Protein AF-A0A969Q4H3-F1 (afdb_monomer_lite)

Secondary structure (DSSP, 8-state):
----------TTTTTTT--S-SSEEEEETTEEEEE--GGGHHHHHHHHTS--TTPPPEEE-GGGT-BSSHHHHHHHHHHHHHHHHHHHSTTHHHHS-TT-GGGT---HHHHHHHHH---TT---------HHHHHHHHHHHHHTTS-HHHHIIIIIHHHHHHTT-

pLDDT: mean 70.07, std 16.62, range [35.31, 91.0]

Sequence (165 aa):
MRADKRPQKNKSEQLFRQSQCDITIYADKGSLALRFPKRHNPLWEQLDGKSLNGKPKCLGIGKYGFKDDADGWKRANQIAVQIEADLDHPEWHKLFDVTLAKYGIGSAKYAKMADVLQMPGVKQPKPETTVGELWEDYLLWKETQVEPTTFHDTYQTAFTNIIKD

Radius of gyration: 26.09 Å; chains: 1; bounding box: 66×38×78 Å

Foldseek 3Di:
DDDDDDDPPCPPVVVPPPDPFQFDWDDDPFFIKTWHDLVCQVVVCVLVVHHPVSGTDMGTQRVLVLGPDPVSVVLVSVLSVLQRVLCVDPVSVVRHDQQCVVSSSGDPSSVVVVVVPPDPPPDPPDPDQDVVNVVVVVLVVVCVVDPVVVSCVPPVVPVVVVVVD

Structure (mmCIF, N/CA/C/O backbone):
data_AF-A0A969Q4H3-F1
#
_entry.id   AF-A0A969Q4H3-F1
#
loop_
_atom_site.group_PDB
_atom_site.id
_atom_site.type_symbol
_atom_site.label_atom_id
_atom_site.label_alt_id
_atom_site.label_comp_id
_atom_site.label_asym_id
_atom_site.label_entity_id
_atom_site.label_seq_id
_atom_site.pdbx_PDB_ins_code
_atom_site.Cartn_x
_atom_site.Cartn_y
_atom_site.Cartn_z
_atom_site.occupancy
_atom_site.B_iso_or_equiv
_atom_site.auth_seq_id
_atom_site.auth_comp_id
_atom_site.auth_asym_id
_atom_site.auth_atom_id
_atom_site.pdbx_PDB_model_num
ATOM 1 N N . MET A 1 1 ? -13.491 -8.275 48.308 1.00 43.59 1 MET A N 1
ATOM 2 C CA . MET A 1 1 ? -13.181 -8.536 46.885 1.00 43.59 1 MET A CA 1
ATOM 3 C C . MET A 1 1 ? -13.031 -7.192 46.181 1.00 43.59 1 MET A C 1
ATOM 5 O O . MET A 1 1 ? -14.018 -6.483 46.042 1.00 43.59 1 MET A O 1
ATOM 9 N N . ARG A 1 2 ? -11.796 -6.768 45.876 1.00 37.75 2 ARG A N 1
ATOM 10 C CA . ARG A 1 2 ? -11.504 -5.484 45.213 1.00 37.75 2 ARG A CA 1
ATOM 11 C C . ARG A 1 2 ? -11.558 -5.695 43.700 1.00 37.75 2 ARG A C 1
ATOM 13 O O . ARG A 1 2 ? -10.816 -6.518 43.180 1.00 37.75 2 ARG A O 1
ATOM 20 N N . ALA A 1 3 ? -12.456 -4.986 43.024 1.00 41.84 3 ALA A N 1
ATOM 21 C CA . ALA A 1 3 ? -12.515 -4.953 41.571 1.00 41.84 3 ALA A CA 1
ATOM 22 C C . ALA A 1 3 ? -11.470 -3.955 41.053 1.00 41.84 3 ALA A C 1
ATOM 24 O O . ALA A 1 3 ? -11.623 -2.745 41.231 1.00 41.84 3 ALA A O 1
ATOM 25 N N . ASP A 1 4 ? -10.412 -4.472 40.430 1.00 41.69 4 ASP A N 1
ATOM 26 C CA . ASP A 1 4 ? -9.424 -3.692 39.687 1.00 41.69 4 ASP A CA 1
ATOM 27 C C . ASP A 1 4 ? -10.090 -3.024 38.478 1.00 41.69 4 ASP A C 1
ATOM 29 O O . ASP A 1 4 ? -10.301 -3.626 37.420 1.00 41.69 4 ASP A O 1
ATOM 33 N N . LYS A 1 5 ? -10.438 -1.745 38.633 1.00 47.38 5 LYS A N 1
ATOM 34 C CA . LYS A 1 5 ? -10.783 -0.870 37.514 1.00 47.38 5 LYS A CA 1
ATOM 35 C C . LYS A 1 5 ? -9.493 -0.525 36.772 1.00 47.38 5 LYS A C 1
ATOM 37 O O . LYS A 1 5 ? -8.771 0.389 37.160 1.00 47.38 5 LYS A O 1
ATOM 42 N N . ARG A 1 6 ? -9.210 -1.252 35.685 1.00 40.78 6 ARG A N 1
ATOM 43 C CA . ARG A 1 6 ? -8.198 -0.837 34.701 1.00 40.78 6 ARG A CA 1
ATOM 44 C C . ARG A 1 6 ? -8.559 0.557 34.168 1.00 40.78 6 ARG A C 1
ATOM 46 O O . ARG A 1 6 ? -9.726 0.776 33.833 1.00 40.78 6 ARG A O 1
ATOM 53 N N . PRO A 1 7 ? -7.598 1.483 34.043 1.00 39.75 7 PRO A N 1
ATOM 54 C CA . PRO A 1 7 ? -7.875 2.802 33.503 1.00 39.75 7 PRO A CA 1
ATOM 55 C C . PRO A 1 7 ? -8.194 2.680 32.010 1.00 39.75 7 PRO A C 1
ATOM 57 O O . PRO A 1 7 ? -7.350 2.281 31.205 1.00 39.75 7 PRO A O 1
ATOM 60 N N . GLN A 1 8 ? -9.428 3.027 31.642 1.00 42.12 8 GLN A N 1
ATOM 61 C CA . GLN A 1 8 ? -9.785 3.352 30.267 1.00 42.12 8 GLN A CA 1
ATOM 62 C C . GLN A 1 8 ? -9.019 4.620 29.879 1.00 42.12 8 GLN A C 1
ATOM 64 O O . GLN A 1 8 ? -9.470 5.730 30.141 1.00 42.12 8 GLN A O 1
ATOM 69 N N . LYS A 1 9 ? -7.835 4.464 29.281 1.00 41.19 9 LYS A N 1
ATOM 70 C CA . LYS A 1 9 ? -7.173 5.564 28.577 1.00 41.19 9 LYS A CA 1
ATOM 71 C C . LYS A 1 9 ? -8.044 5.952 27.379 1.00 41.19 9 LYS A C 1
ATOM 73 O O . LYS A 1 9 ? -8.134 5.209 26.407 1.00 41.19 9 LYS A O 1
ATOM 78 N N . ASN A 1 10 ? -8.739 7.075 27.535 1.00 46.12 10 ASN A N 1
ATOM 79 C CA . ASN A 1 10 ? -9.211 8.035 26.537 1.00 46.12 10 ASN A CA 1
ATOM 80 C C . ASN A 1 10 ? -9.215 7.547 25.078 1.00 46.12 10 ASN A C 1
ATOM 82 O O . ASN A 1 10 ? -8.394 7.949 24.259 1.00 46.12 10 ASN A O 1
ATOM 86 N N . LYS A 1 11 ? -10.221 6.738 24.730 1.00 47.47 11 LYS A N 1
ATOM 87 C CA . LYS A 1 11 ? -10.573 6.423 23.333 1.00 47.47 11 LYS A CA 1
ATOM 88 C C . LYS A 1 11 ? -11.066 7.653 22.554 1.00 47.47 11 LYS A C 1
ATOM 90 O O . LYS A 1 11 ? -11.112 7.620 21.332 1.00 47.47 11 LYS A O 1
ATOM 95 N N . SER A 1 12 ? -11.460 8.714 23.257 1.00 42.03 12 SER A N 1
ATOM 96 C CA . SER A 1 12 ? -12.072 9.925 22.703 1.00 42.03 12 SER A CA 1
ATOM 97 C C . SER A 1 12 ? -11.067 10.965 22.198 1.00 42.03 12 SER A C 1
ATOM 99 O O . SER A 1 12 ? -11.416 11.738 21.315 1.00 42.03 12 SER A O 1
ATOM 101 N N . GLU A 1 13 ? -9.820 10.971 22.682 1.00 40.44 13 GLU A N 1
ATOM 102 C CA . GLU A 1 13 ? -8.793 11.921 22.209 1.00 40.44 13 GLU A CA 1
ATOM 103 C C . GLU A 1 13 ? -8.074 11.441 20.936 1.00 40.44 13 GLU A C 1
ATOM 105 O O . GLU A 1 13 ? -7.561 12.253 20.170 1.00 40.44 13 GLU A O 1
ATOM 110 N N . GLN A 1 14 ? -8.098 10.135 20.644 1.00 47.12 14 GLN A N 1
ATOM 111 C CA . GLN A 1 14 ? -7.531 9.578 19.406 1.00 47.12 14 GLN A CA 1
ATOM 112 C C . GLN A 1 14 ? -8.409 9.796 18.160 1.00 47.12 14 GLN A C 1
ATOM 114 O O . GLN A 1 14 ? -7.948 9.559 17.047 1.00 47.12 14 GLN A O 1
ATOM 119 N N . LEU A 1 15 ? -9.648 10.276 18.317 1.00 43.91 15 LEU A N 1
ATOM 120 C CA . LEU A 1 15 ? -10.560 10.551 17.199 1.00 43.91 15 LEU A CA 1
ATOM 121 C C . LEU A 1 15 ? -10.334 11.916 16.523 1.00 43.91 15 LEU A C 1
ATOM 123 O O . LEU A 1 15 ? -10.954 12.194 15.501 1.00 43.91 15 LEU A O 1
ATOM 127 N N . PHE A 1 16 ? -9.457 12.779 17.047 1.00 38.00 16 PHE A N 1
ATOM 128 C CA . PHE A 1 16 ? -9.475 14.204 16.691 1.00 38.00 16 PHE A CA 1
ATOM 129 C C . PHE A 1 16 ? -8.548 14.648 15.541 1.00 38.00 16 PHE A C 1
ATOM 131 O O . PHE A 1 16 ? -8.247 15.834 15.427 1.00 38.00 16 PHE A O 1
ATOM 138 N N . ARG A 1 17 ? -8.084 13.740 14.667 1.00 40.97 17 ARG A N 1
ATOM 139 C CA . ARG A 1 17 ? -7.292 14.107 13.466 1.00 40.97 17 ARG A CA 1
ATOM 140 C C . ARG A 1 17 ? -7.537 13.226 12.230 1.00 40.97 17 ARG A C 1
ATOM 142 O O . ARG A 1 17 ? -6.628 13.043 11.429 1.00 40.97 17 ARG A O 1
ATOM 149 N N . GLN A 1 18 ? -8.739 12.681 12.038 1.00 51.69 18 GLN A N 1
ATOM 150 C CA . GLN A 1 18 ? -9.122 12.118 10.732 1.00 51.69 18 GLN A CA 1
ATOM 151 C C . GLN A 1 18 ? -9.635 13.243 9.828 1.00 51.69 18 GLN A C 1
ATOM 153 O O . GLN A 1 18 ? -10.831 13.397 9.601 1.00 51.69 18 GLN A O 1
ATOM 158 N N . SER A 1 19 ? -8.719 14.089 9.365 1.00 51.47 19 SER A N 1
ATOM 159 C CA . SER A 1 19 ? -9.029 15.079 8.337 1.00 51.47 19 SER A CA 1
ATOM 160 C C . SER A 1 19 ? -9.060 14.375 6.978 1.00 51.47 19 SER A C 1
ATOM 162 O O . SER A 1 19 ? -8.011 13.981 6.483 1.00 51.47 19 SER A O 1
ATOM 164 N N . GLN A 1 20 ? -10.260 14.211 6.407 1.00 60.09 20 GLN A N 1
ATOM 165 C CA . GLN A 1 20 ? -10.512 13.893 4.987 1.00 60.09 20 GLN A CA 1
ATOM 166 C C . GLN A 1 20 ? -9.756 12.681 4.410 1.00 60.09 20 GLN A C 1
ATOM 168 O O . GLN A 1 20 ? -9.241 12.746 3.299 1.00 60.09 20 GLN A O 1
ATOM 173 N N . CYS A 1 21 ? -9.678 11.583 5.157 1.00 68.44 21 CYS A N 1
ATOM 174 C CA . CYS A 1 21 ? -9.108 10.334 4.665 1.00 68.44 21 CYS A CA 1
ATOM 175 C C . CYS A 1 21 ? -10.097 9.200 4.974 1.00 68.44 21 CYS A C 1
ATOM 177 O O . CYS A 1 21 ? -10.351 8.912 6.147 1.00 68.44 21 CYS A O 1
ATOM 179 N N . ASP A 1 22 ? -10.708 8.600 3.950 1.00 83.00 22 ASP A N 1
ATOM 180 C CA . ASP A 1 22 ? -11.627 7.468 4.088 1.00 83.00 22 ASP A CA 1
ATOM 181 C C . ASP A 1 22 ? -10.889 6.167 4.437 1.00 83.00 22 ASP A C 1
ATOM 183 O O . ASP A 1 22 ? -11.500 5.205 4.924 1.00 83.00 22 ASP A O 1
ATOM 187 N N . ILE A 1 23 ? -9.569 6.115 4.223 1.00 87.19 23 ILE A N 1
ATOM 188 C CA . ILE A 1 23 ? -8.732 5.029 4.735 1.00 87.19 23 ILE A CA 1
ATOM 189 C C . ILE A 1 23 ? -8.563 5.205 6.248 1.00 87.19 23 ILE A C 1
ATOM 191 O O . ILE A 1 23 ? -7.848 6.073 6.743 1.00 87.19 23 ILE A O 1
ATOM 195 N N . THR A 1 24 ? -9.197 4.319 7.014 1.00 88.62 24 THR A N 1
ATOM 196 C CA . THR A 1 24 ? -9.177 4.387 8.482 1.00 88.62 24 THR A CA 1
ATOM 197 C C . THR A 1 24 ? -8.028 3.567 9.063 1.00 88.62 24 THR A C 1
ATOM 199 O O . THR A 1 24 ? -7.738 2.461 8.606 1.00 88.62 24 THR A O 1
ATOM 202 N N . ILE A 1 25 ? -7.384 4.084 10.110 1.00 89.12 25 ILE A N 1
ATOM 203 C CA . ILE A 1 25 ? -6.318 3.386 10.843 1.00 89.12 25 ILE A CA 1
ATOM 204 C C . ILE A 1 25 ? -6.882 2.869 12.154 1.00 89.12 25 ILE A C 1
ATOM 206 O O . ILE A 1 25 ? -7.619 3.571 12.848 1.00 89.12 25 ILE A O 1
ATOM 210 N N . TYR A 1 26 ? -6.537 1.636 12.502 1.00 88.81 26 TYR A N 1
ATOM 211 C CA . TYR A 1 26 ? -6.927 1.042 13.769 1.00 88.81 26 TYR A CA 1
ATOM 212 C C . TYR A 1 26 ? -5.800 0.185 14.341 1.00 88.81 26 TYR A C 1
ATOM 214 O O . TYR A 1 26 ? -4.993 -0.384 13.605 1.00 88.81 26 TYR A O 1
ATOM 222 N N . ALA A 1 27 ? -5.762 0.084 15.667 1.00 87.62 27 ALA A N 1
ATOM 223 C CA . ALA A 1 27 ? -4.872 -0.830 16.362 1.00 87.62 27 ALA A CA 1
ATOM 224 C C . ALA A 1 27 ? -5.507 -2.228 16.443 1.00 87.62 27 ALA A C 1
ATOM 226 O O . ALA A 1 27 ? -6.662 -2.382 16.847 1.00 87.62 27 ALA A O 1
ATOM 227 N N . ASP A 1 28 ? -4.736 -3.248 16.081 1.00 81.88 28 ASP A N 1
ATOM 228 C CA . ASP A 1 28 ? -5.052 -4.664 16.224 1.00 81.88 28 ASP A CA 1
ATOM 229 C C . ASP A 1 28 ? -3.905 -5.365 16.962 1.00 81.88 28 ASP A C 1
ATOM 231 O O . ASP A 1 28 ? -2.772 -5.405 16.486 1.00 81.88 28 ASP A O 1
ATOM 235 N N . LYS A 1 29 ? -4.185 -5.892 18.162 1.00 78.88 29 LYS A N 1
ATOM 236 C CA . LYS A 1 29 ? -3.235 -6.670 18.987 1.00 78.88 29 LYS A CA 1
ATOM 237 C C . LYS A 1 29 ? -1.839 -6.025 19.143 1.00 78.88 29 LYS A C 1
ATOM 239 O O . LYS A 1 29 ? -0.824 -6.713 19.081 1.00 78.88 29 LYS A O 1
ATOM 244 N N . GLY A 1 30 ? -1.784 -4.706 19.357 1.00 77.50 30 GLY A N 1
ATOM 245 C CA . GLY A 1 30 ? -0.532 -3.952 19.555 1.00 77.50 30 GLY A CA 1
ATOM 246 C C . GLY A 1 30 ? 0.201 -3.560 18.266 1.00 77.50 30 GLY A C 1
ATOM 247 O O . GLY A 1 30 ? 1.321 -3.057 18.319 1.00 77.50 30 GLY A O 1
ATOM 248 N N . SER A 1 31 ? -0.421 -3.787 17.110 1.00 83.44 31 SER A N 1
ATOM 249 C CA . SER A 1 31 ? 0.060 -3.398 15.785 1.00 83.44 31 SER A CA 1
ATOM 250 C C . SER A 1 31 ? -0.960 -2.510 15.087 1.00 83.44 31 SER A C 1
ATOM 252 O O . SER A 1 31 ? -2.158 -2.671 15.295 1.00 83.44 31 SER A O 1
ATOM 254 N N . LEU A 1 32 ? -0.516 -1.599 14.223 1.00 87.31 32 LEU A N 1
ATOM 255 C CA . LEU A 1 32 ? -1.446 -0.805 13.418 1.00 87.31 32 LEU A CA 1
ATOM 256 C C . LEU A 1 32 ? -1.871 -1.546 12.146 1.00 87.31 32 LEU A C 1
ATOM 258 O O . LEU A 1 32 ? -1.135 -2.373 11.592 1.00 87.31 32 LEU A O 1
ATOM 262 N N . ALA A 1 33 ? -3.072 -1.228 11.676 1.00 89.25 33 ALA A N 1
ATOM 263 C CA . ALA A 1 33 ? -3.650 -1.729 10.441 1.00 89.25 33 ALA A CA 1
ATOM 264 C C . ALA A 1 33 ? -4.438 -0.629 9.718 1.00 89.25 33 ALA A C 1
ATOM 266 O O . ALA A 1 33 ? -5.054 0.233 10.346 1.00 89.25 33 ALA A O 1
ATOM 267 N N . LEU A 1 34 ? -4.426 -0.693 8.387 1.00 90.25 34 LEU A N 1
ATOM 268 C CA . LEU A 1 34 ? -5.214 0.156 7.499 1.00 90.25 34 LEU A CA 1
ATOM 269 C C . LEU A 1 34 ? -6.497 -0.573 7.110 1.00 90.25 34 LEU A C 1
ATOM 271 O O . LEU A 1 34 ? -6.463 -1.760 6.779 1.00 90.25 34 LEU A O 1
ATOM 275 N N . ARG A 1 35 ? -7.624 0.129 7.118 1.00 91.00 35 ARG A N 1
ATOM 276 C CA . ARG A 1 35 ? -8.908 -0.349 6.612 1.00 91.00 35 ARG A CA 1
ATOM 277 C C . ARG A 1 35 ? -9.335 0.537 5.456 1.00 91.00 35 ARG A C 1
ATOM 279 O O . ARG A 1 35 ? -9.602 1.722 5.637 1.00 91.00 35 ARG A O 1
ATOM 286 N N . PHE A 1 36 ? -9.434 -0.077 4.288 1.00 90.38 36 PHE A N 1
ATOM 287 C CA . PHE A 1 36 ? -9.806 0.595 3.056 1.00 90.38 36 PHE A CA 1
ATOM 288 C C . PHE A 1 36 ? -11.330 0.693 2.918 1.00 90.38 36 PHE A C 1
ATOM 290 O O . PHE A 1 36 ? -12.053 -0.214 3.354 1.00 90.38 36 PHE A O 1
ATOM 297 N N . PRO A 1 37 ? -11.834 1.760 2.284 1.00 88.19 37 PRO A N 1
ATOM 298 C CA . PRO A 1 37 ? -13.246 1.892 1.973 1.00 88.19 37 PRO A CA 1
ATOM 299 C C . PRO A 1 37 ? -13.671 0.855 0.929 1.00 88.19 37 PRO A C 1
ATOM 301 O O . PRO A 1 37 ? -12.899 0.445 0.059 1.00 88.19 37 PRO A O 1
ATOM 304 N N . LYS A 1 38 ? -14.946 0.451 0.985 1.00 87.06 38 LYS A N 1
ATOM 305 C CA . LYS A 1 38 ? -15.496 -0.605 0.115 1.00 87.06 38 LYS A CA 1
ATOM 306 C C . LYS A 1 38 ? -15.415 -0.271 -1.378 1.00 87.06 38 LYS A C 1
ATOM 308 O O . LYS A 1 38 ? -15.443 -1.190 -2.189 1.00 87.06 38 LYS A O 1
ATOM 313 N N . ARG A 1 39 ? -15.282 1.013 -1.741 1.00 85.50 39 ARG A N 1
ATOM 314 C CA . ARG A 1 39 ? -15.114 1.467 -3.132 1.00 85.50 39 ARG A CA 1
ATOM 315 C C . ARG A 1 39 ? -13.887 0.853 -3.814 1.00 85.50 39 ARG A C 1
ATOM 317 O O . ARG A 1 39 ? -13.941 0.563 -5.000 1.00 85.50 39 ARG A O 1
ATOM 324 N N . HIS A 1 40 ? -12.824 0.578 -3.055 1.00 84.56 40 HIS A N 1
ATOM 325 C CA . HIS A 1 40 ? -11.600 -0.031 -3.583 1.00 84.56 40 HIS A CA 1
ATOM 326 C C . HIS A 1 40 ? -11.579 -1.559 -3.446 1.00 84.56 40 HIS A C 1
ATOM 328 O O . HIS A 1 40 ? -10.578 -2.184 -3.785 1.00 84.56 40 HIS A O 1
ATOM 334 N N . ASN A 1 41 ? -12.655 -2.192 -2.962 1.00 85.75 41 ASN A N 1
ATOM 335 C CA . ASN A 1 41 ? -12.704 -3.651 -2.848 1.00 85.75 41 ASN A CA 1
ATOM 336 C C . ASN A 1 41 ? -12.423 -4.375 -4.175 1.00 85.75 41 ASN A C 1
ATOM 338 O O . ASN A 1 41 ? -11.632 -5.309 -4.123 1.00 85.75 41 ASN A O 1
ATOM 342 N N . PRO A 1 42 ? -12.963 -3.960 -5.341 1.00 84.06 42 PRO A N 1
ATOM 343 C CA . PRO A 1 42 ? -12.688 -4.649 -6.605 1.00 84.06 42 PRO A CA 1
ATOM 344 C C . PRO A 1 42 ? -11.191 -4.724 -6.936 1.00 84.06 42 PRO A C 1
ATOM 346 O O . PRO A 1 42 ? -10.703 -5.779 -7.334 1.00 84.06 42 PRO A O 1
ATOM 349 N N . LEU A 1 43 ? -10.447 -3.640 -6.68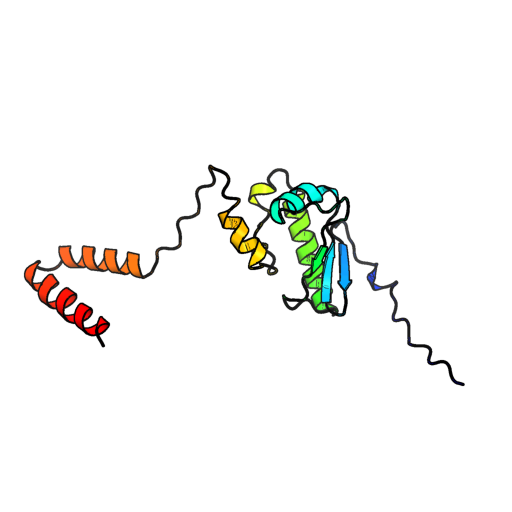5 1.00 84.88 43 LEU A N 1
ATOM 350 C CA . LEU A 1 43 ? -8.991 -3.607 -6.842 1.00 84.88 43 LEU A CA 1
ATOM 351 C C . LEU A 1 43 ? -8.322 -4.633 -5.919 1.00 84.88 43 LEU A C 1
ATOM 353 O O . LEU A 1 43 ? -7.506 -5.441 -6.352 1.00 84.88 43 LEU A O 1
ATOM 357 N N . TRP A 1 44 ? -8.687 -4.637 -4.638 1.00 86.06 44 TRP A N 1
ATOM 358 C CA . TRP A 1 44 ? -8.098 -5.560 -3.670 1.00 86.06 44 TRP A CA 1
ATOM 359 C C . TRP A 1 44 ? -8.480 -7.022 -3.908 1.00 86.06 44 TRP A C 1
ATOM 361 O O . TRP A 1 44 ? -7.669 -7.900 -3.633 1.00 86.06 44 TRP A O 1
ATOM 371 N N . GLU A 1 45 ? -9.675 -7.297 -4.428 1.00 86.94 45 GLU A N 1
ATOM 372 C CA . GLU A 1 45 ? -10.111 -8.643 -4.810 1.00 86.94 45 GLU A CA 1
ATOM 373 C C . GLU A 1 45 ? -9.309 -9.173 -6.004 1.00 86.94 45 GLU A C 1
ATOM 375 O O . GLU A 1 45 ? -8.893 -10.334 -5.981 1.00 86.94 45 GLU A O 1
ATOM 380 N N . GLN A 1 46 ? -9.019 -8.317 -6.994 1.00 83.12 46 GLN A N 1
ATOM 381 C CA . GLN A 1 46 ? -8.113 -8.636 -8.103 1.00 83.12 46 GLN A CA 1
ATOM 382 C C . GLN A 1 46 ? -6.692 -8.918 -7.599 1.00 83.12 46 GLN A C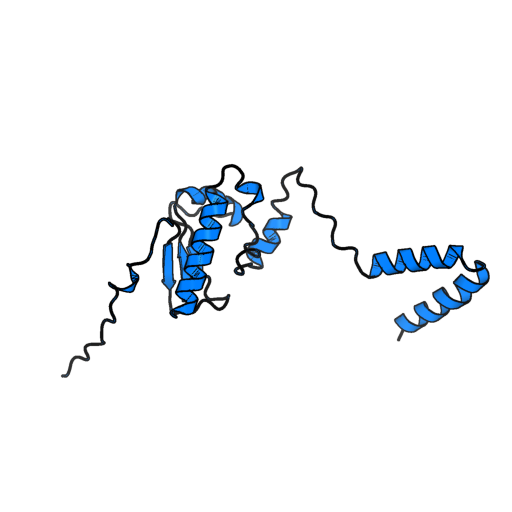 1
ATOM 384 O O . GLN A 1 46 ? -6.095 -9.923 -7.978 1.00 83.12 46 GLN A O 1
ATOM 389 N N . LEU A 1 47 ? -6.176 -8.082 -6.691 1.00 80.19 47 LEU A N 1
ATOM 390 C CA . LEU A 1 47 ? -4.832 -8.234 -6.121 1.00 80.19 47 LEU A CA 1
ATOM 391 C C . LEU A 1 47 ? -4.678 -9.448 -5.208 1.00 80.19 47 LEU A C 1
ATOM 393 O O . LEU A 1 47 ? -3.626 -10.080 -5.173 1.00 80.19 47 LEU A O 1
ATOM 397 N N . ASP A 1 48 ? -5.696 -9.763 -4.413 1.00 80.75 48 ASP A N 1
ATOM 398 C CA . ASP A 1 48 ? -5.646 -10.892 -3.490 1.00 80.75 48 ASP A CA 1
ATOM 399 C C . ASP A 1 48 ? -6.056 -12.216 -4.143 1.00 80.75 48 ASP A C 1
ATOM 401 O O . ASP A 1 48 ? -5.825 -13.269 -3.536 1.00 80.75 48 ASP A O 1
ATOM 405 N N . GLY A 1 49 ? -6.689 -12.170 -5.322 1.00 80.94 49 GLY A N 1
ATOM 406 C CA . GLY A 1 49 ? -7.299 -13.321 -5.990 1.00 80.94 49 GLY A CA 1
ATOM 407 C C . GLY A 1 49 ? -8.438 -13.954 -5.182 1.00 80.94 49 GLY A C 1
ATOM 408 O O . GLY A 1 49 ? -8.722 -15.141 -5.332 1.00 80.94 49 GLY A O 1
ATOM 409 N N . LYS A 1 50 ? -9.044 -13.204 -4.252 1.00 82.94 50 LYS A N 1
ATOM 410 C CA . LYS A 1 50 ? -10.077 -13.686 -3.323 1.00 82.94 50 LYS A CA 1
ATOM 411 C C . LYS A 1 50 ? -11.139 -12.619 -3.136 1.00 82.94 50 LYS A C 1
ATOM 413 O O . LYS A 1 50 ? -10.800 -11.466 -2.884 1.00 82.94 50 LYS A O 1
ATOM 418 N N . SER A 1 51 ? -12.410 -13.020 -3.165 1.00 84.56 51 SER A N 1
ATOM 419 C CA . SER A 1 51 ? -13.487 -12.098 -2.809 1.00 84.56 51 SER A CA 1
ATOM 420 C C . SER A 1 51 ? -13.421 -11.735 -1.326 1.00 84.56 51 SER A C 1
ATOM 422 O O . SER A 1 51 ? -13.210 -12.583 -0.454 1.00 84.56 51 SER A O 1
ATOM 424 N N . LEU A 1 52 ? -13.637 -10.455 -1.044 1.00 85.06 52 LEU A N 1
ATOM 425 C CA . LEU A 1 52 ? -13.745 -9.909 0.300 1.00 85.06 52 LEU A CA 1
ATOM 426 C C . LEU A 1 52 ? -15.164 -10.085 0.873 1.00 85.06 52 LEU A C 1
ATOM 428 O O . LEU A 1 52 ? -15.397 -9.727 2.029 1.00 85.06 52 LEU A O 1
ATOM 432 N N . ASN A 1 53 ? -16.115 -10.647 0.109 1.00 84.56 53 ASN A N 1
ATOM 433 C CA . ASN A 1 53 ? -17.504 -10.895 0.522 1.00 84.56 53 ASN A CA 1
ATOM 434 C C . ASN A 1 53 ? -18.173 -9.646 1.131 1.00 84.56 53 ASN A C 1
ATOM 436 O O . ASN A 1 53 ? -18.806 -9.704 2.187 1.00 84.56 53 ASN A O 1
ATOM 440 N N . GLY A 1 54 ? -17.955 -8.480 0.515 1.00 80.31 54 GLY A N 1
ATOM 441 C CA . GLY A 1 54 ? -18.506 -7.197 0.970 1.00 80.31 54 GLY A CA 1
ATOM 442 C C . GLY A 1 54 ? -17.876 -6.621 2.249 1.00 80.31 54 GLY A C 1
ATOM 443 O O . GLY A 1 54 ? -18.312 -5.564 2.727 1.00 80.31 54 GLY A O 1
ATOM 444 N N . LYS A 1 55 ? -16.848 -7.275 2.808 1.00 86.38 55 LYS A N 1
ATOM 445 C CA . LYS A 1 55 ? -16.044 -6.743 3.917 1.00 86.38 55 LYS A CA 1
ATOM 446 C C . LYS A 1 55 ? -15.005 -5.754 3.376 1.00 86.38 55 LYS A C 1
ATOM 448 O O . LYS A 1 55 ? -14.510 -5.947 2.268 1.00 86.38 55 LYS A O 1
ATOM 453 N N . PRO A 1 56 ? -14.680 -4.680 4.113 1.00 86.94 56 PRO A N 1
ATOM 454 C CA . PRO A 1 56 ? -13.597 -3.789 3.716 1.00 86.94 56 PRO A CA 1
ATOM 455 C C . PRO A 1 56 ? -12.261 -4.535 3.759 1.00 86.94 56 PRO A C 1
ATOM 457 O O . PRO A 1 56 ? -12.033 -5.366 4.646 1.00 86.94 56 PRO A O 1
ATOM 460 N N . LYS A 1 57 ? -11.363 -4.218 2.825 1.00 89.62 57 LYS A N 1
ATOM 461 C CA . LYS A 1 57 ? -9.989 -4.711 2.887 1.00 89.62 57 LYS A CA 1
ATOM 462 C C . LYS A 1 57 ? -9.302 -4.152 4.132 1.00 89.62 57 LYS A C 1
ATOM 464 O O . LYS A 1 57 ? -9.286 -2.943 4.352 1.00 89.62 57 LYS A O 1
ATOM 469 N N . CYS A 1 58 ? -8.673 -5.035 4.902 1.00 88.56 58 CYS A N 1
ATOM 470 C CA . CYS A 1 58 ? -7.771 -4.657 5.982 1.00 88.56 58 CYS A CA 1
ATOM 471 C C . CYS A 1 58 ? -6.337 -5.076 5.644 1.00 88.56 58 CYS A C 1
ATOM 473 O O . CYS A 1 58 ? -6.099 -6.194 5.176 1.00 88.56 58 CYS A O 1
ATOM 475 N N . LEU A 1 59 ? -5.381 -4.191 5.907 1.00 87.75 59 LEU A N 1
ATOM 476 C CA . LEU A 1 59 ? -3.957 -4.429 5.724 1.00 87.75 59 LEU A CA 1
ATOM 477 C C . LEU A 1 59 ? -3.222 -4.167 7.038 1.00 87.75 59 LEU A C 1
ATOM 479 O O . LEU A 1 59 ? -3.106 -3.027 7.479 1.00 87.75 59 LEU A O 1
ATOM 483 N N . GLY A 1 60 ? -2.711 -5.228 7.661 1.00 86.25 60 GLY A N 1
ATOM 484 C CA . GLY A 1 60 ? -1.855 -5.101 8.839 1.00 86.25 60 GLY A CA 1
ATOM 485 C C . GLY A 1 60 ? -0.495 -4.517 8.463 1.00 86.25 60 GLY A C 1
ATOM 486 O O . GLY A 1 60 ? 0.228 -5.117 7.663 1.00 86.25 60 GLY A O 1
ATOM 487 N N . ILE A 1 61 ? -0.142 -3.378 9.060 1.00 85.62 61 ILE A N 1
ATOM 488 C CA . ILE A 1 61 ? 1.130 -2.680 8.825 1.00 85.62 61 ILE A CA 1
ATOM 489 C C . ILE A 1 61 ? 2.133 -2.864 9.973 1.00 85.62 61 ILE A C 1
ATOM 491 O O . ILE A 1 61 ? 3.290 -2.478 9.845 1.00 85.62 61 ILE A O 1
ATOM 495 N N . GLY A 1 62 ? 1.749 -3.534 11.065 1.00 79.19 62 GLY A N 1
ATOM 496 C CA . GLY A 1 62 ? 2.627 -3.770 12.221 1.00 79.19 62 GLY A CA 1
ATOM 497 C C . GLY A 1 62 ? 3.974 -4.423 11.901 1.00 79.19 62 GLY A C 1
ATOM 498 O O . GLY A 1 62 ? 4.990 -4.061 12.490 1.00 79.19 62 GLY A O 1
ATOM 499 N N . LYS A 1 63 ? 4.020 -5.314 10.902 1.00 78.88 63 LYS A N 1
ATOM 500 C CA . LYS A 1 63 ? 5.264 -5.968 10.453 1.00 78.88 63 LYS A CA 1
ATOM 501 C C . LYS A 1 63 ? 6.297 -5.007 9.843 1.00 78.88 63 LYS A C 1
ATOM 503 O O . LYS A 1 63 ? 7.447 -5.392 9.683 1.00 78.88 63 LYS A O 1
ATOM 508 N N . TYR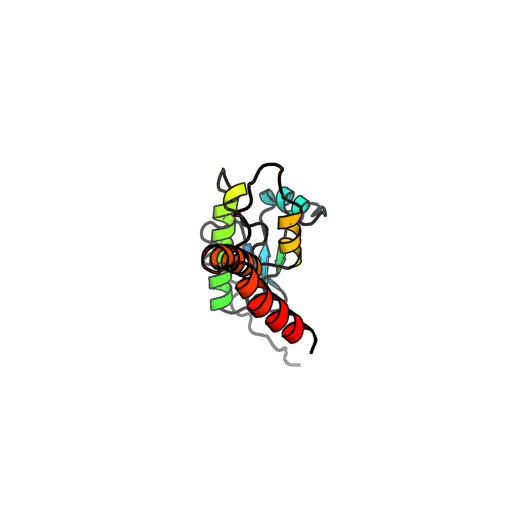 A 1 64 ? 5.898 -3.772 9.540 1.00 76.75 64 TYR A N 1
ATOM 509 C CA . TYR A 1 64 ? 6.755 -2.712 9.001 1.00 76.75 64 TYR A CA 1
ATOM 510 C C . TYR A 1 64 ? 7.207 -1.709 10.071 1.00 76.75 64 TYR A C 1
ATOM 512 O O . TYR A 1 64 ? 7.619 -0.597 9.760 1.00 76.75 64 TYR A O 1
ATOM 520 N N . GLY A 1 65 ? 7.100 -2.071 11.353 1.00 75.94 65 GLY A N 1
ATOM 521 C CA . GLY A 1 65 ? 7.512 -1.201 12.456 1.00 75.94 65 GLY A CA 1
ATOM 522 C C . GLY A 1 65 ? 6.473 -0.143 12.841 1.00 75.94 65 GLY A C 1
ATOM 523 O O . GLY A 1 65 ? 6.822 0.832 13.510 1.00 75.94 65 GLY A O 1
ATOM 524 N N . PHE A 1 66 ? 5.207 -0.333 12.451 1.00 81.19 66 PHE A N 1
ATOM 525 C CA . PHE A 1 66 ? 4.074 0.491 12.887 1.00 81.19 66 PHE A CA 1
ATOM 526 C C . PHE A 1 66 ? 3.493 -0.075 14.180 1.00 81.19 66 PHE A C 1
ATOM 528 O O . PHE A 1 66 ? 2.556 -0.882 14.176 1.00 81.19 66 PHE A O 1
ATOM 535 N N . LYS A 1 67 ? 4.107 0.332 15.289 1.00 82.50 67 LYS A N 1
ATOM 536 C CA . LYS A 1 67 ? 3.633 0.032 16.638 1.00 82.50 67 LYS A CA 1
ATOM 537 C C . LYS A 1 67 ? 2.464 0.950 16.996 1.00 82.50 67 LYS A C 1
ATOM 539 O O . LYS A 1 67 ? 2.244 1.975 16.357 1.00 82.50 67 LYS A O 1
ATOM 544 N N . ASP A 1 68 ? 1.706 0.559 18.014 1.00 84.12 68 ASP A N 1
ATOM 545 C CA . ASP A 1 68 ? 0.649 1.390 18.599 1.00 84.12 68 ASP A CA 1
ATOM 546 C C . ASP A 1 68 ? 1.254 2.492 19.496 1.00 84.12 68 ASP A C 1
ATOM 548 O O . ASP A 1 68 ? 1.096 2.500 20.715 1.00 84.12 68 ASP A O 1
ATOM 552 N N . ASP A 1 69 ? 2.036 3.383 18.883 1.00 84.56 69 ASP A N 1
ATOM 553 C CA . ASP A 1 69 ? 2.667 4.556 19.488 1.00 84.56 69 ASP A CA 1
ATOM 554 C C . ASP A 1 69 ? 2.336 5.830 18.691 1.00 84.56 69 ASP A C 1
ATOM 556 O O . ASP A 1 69 ? 1.865 5.778 17.553 1.00 84.56 69 ASP A O 1
ATOM 560 N N . ALA A 1 70 ? 2.542 7.006 19.294 1.00 83.00 70 ALA A N 1
ATOM 561 C CA . ALA A 1 70 ? 2.167 8.281 18.672 1.00 83.00 70 ALA A CA 1
ATOM 562 C C . ALA A 1 70 ? 2.850 8.494 17.304 1.00 83.00 70 ALA A C 1
ATOM 564 O O . ALA A 1 70 ? 2.214 8.960 16.354 1.00 83.00 70 ALA A O 1
ATOM 565 N N . ASP A 1 71 ? 4.117 8.092 17.184 1.00 82.44 71 ASP A N 1
ATOM 566 C CA . ASP A 1 71 ? 4.880 8.180 15.938 1.00 82.44 71 ASP A CA 1
ATOM 567 C C . ASP A 1 71 ? 4.405 7.168 14.887 1.00 82.44 71 ASP A C 1
ATOM 569 O O . ASP A 1 71 ? 4.329 7.495 13.698 1.00 82.44 71 ASP A O 1
ATOM 573 N N . GLY A 1 72 ? 4.033 5.951 15.294 1.00 81.88 72 GLY A N 1
ATOM 574 C CA . GLY A 1 72 ? 3.404 4.951 14.437 1.00 81.88 72 GLY A CA 1
ATOM 575 C C . GLY A 1 72 ? 2.079 5.442 13.871 1.00 81.88 72 GLY A C 1
ATOM 576 O O . GLY A 1 72 ? 1.876 5.371 12.660 1.00 81.88 72 GLY A O 1
ATOM 577 N N . TRP A 1 73 ? 1.218 6.029 14.705 1.00 85.38 73 TRP A N 1
ATOM 578 C CA . TRP A 1 73 ? -0.050 6.623 14.268 1.00 85.38 73 TRP A CA 1
ATOM 579 C C . TRP A 1 73 ? 0.145 7.796 13.303 1.00 85.38 73 TRP A C 1
ATOM 581 O O . TRP A 1 73 ? -0.607 7.927 12.336 1.00 85.38 73 TRP A O 1
ATOM 591 N N . LYS A 1 74 ? 1.156 8.645 13.525 1.00 85.38 74 LYS A N 1
ATOM 592 C CA . LYS A 1 74 ? 1.472 9.761 12.621 1.00 85.38 74 LYS A CA 1
ATOM 593 C C . LYS A 1 74 ? 1.937 9.262 11.253 1.00 85.38 74 LYS A C 1
ATOM 595 O O . LYS A 1 74 ? 1.417 9.719 10.237 1.00 85.38 74 LYS A O 1
ATOM 600 N N . ARG A 1 75 ? 2.867 8.302 11.221 1.00 84.31 75 ARG A N 1
ATOM 601 C CA . ARG A 1 75 ? 3.347 7.696 9.968 1.00 84.31 75 ARG A CA 1
ATOM 602 C C . ARG A 1 75 ? 2.237 6.927 9.250 1.00 84.31 75 ARG A C 1
ATOM 604 O O . ARG A 1 75 ? 2.104 7.045 8.037 1.00 84.31 75 ARG A O 1
ATOM 611 N N . ALA A 1 76 ? 1.408 6.188 9.989 1.00 86.81 76 ALA A N 1
ATOM 612 C CA . ALA A 1 76 ? 0.268 5.472 9.424 1.00 86.81 76 ALA A CA 1
ATOM 613 C C . ALA A 1 76 ? -0.742 6.435 8.781 1.00 86.81 76 ALA A C 1
ATOM 615 O O . ALA A 1 76 ? -1.212 6.157 7.683 1.00 86.81 76 ALA A O 1
ATOM 616 N N . ASN A 1 77 ? -1.026 7.581 9.417 1.00 87.81 77 ASN A N 1
ATOM 617 C CA . ASN A 1 77 ? -1.878 8.632 8.841 1.00 87.81 77 ASN A CA 1
ATOM 618 C C . ASN A 1 77 ? -1.296 9.205 7.552 1.00 87.81 77 ASN A C 1
ATOM 620 O O . ASN A 1 77 ? -2.020 9.351 6.577 1.00 87.81 77 ASN A O 1
ATOM 624 N N . GLN A 1 78 ? 0.007 9.483 7.515 1.00 86.75 78 GLN A N 1
ATOM 625 C CA . GLN A 1 78 ? 0.653 9.977 6.297 1.00 86.75 78 GLN A CA 1
ATOM 626 C C . GLN A 1 78 ? 0.526 8.980 5.141 1.00 86.75 78 GLN A C 1
ATOM 628 O O . GLN A 1 78 ? 0.197 9.377 4.028 1.00 86.75 78 GLN A O 1
ATOM 633 N N . ILE A 1 79 ? 0.728 7.690 5.413 1.00 87.75 79 ILE A N 1
ATOM 634 C CA . ILE A 1 79 ? 0.591 6.637 4.402 1.00 87.75 79 ILE A CA 1
ATOM 635 C C . ILE A 1 79 ? -0.860 6.472 3.955 1.00 87.75 79 ILE A C 1
ATOM 637 O O . ILE A 1 79 ? -1.107 6.346 2.762 1.00 87.75 79 ILE A O 1
ATOM 641 N N . ALA A 1 80 ? -1.818 6.490 4.884 1.00 88.81 80 ALA A N 1
ATOM 642 C CA . ALA A 1 80 ? -3.236 6.410 4.548 1.00 88.81 80 ALA A CA 1
ATOM 643 C C . ALA A 1 80 ? -3.640 7.547 3.595 1.00 88.81 80 ALA A C 1
ATOM 645 O O . ALA A 1 80 ? -4.215 7.281 2.545 1.00 88.81 80 ALA A O 1
ATOM 646 N N . VAL A 1 81 ? -3.228 8.782 3.899 1.00 87.75 81 VAL A N 1
ATOM 647 C CA . VAL A 1 81 ? -3.480 9.954 3.047 1.00 87.75 81 VAL A CA 1
ATOM 648 C C . VAL A 1 81 ? -2.807 9.819 1.679 1.00 87.75 81 VAL A C 1
ATOM 650 O O . VAL A 1 81 ? -3.427 10.120 0.666 1.00 87.75 81 VAL A O 1
ATOM 653 N N . GLN A 1 82 ? -1.555 9.352 1.621 1.00 87.56 82 GLN A N 1
ATOM 654 C CA . GLN A 1 82 ? -0.847 9.158 0.349 1.00 87.56 82 GLN A CA 1
ATOM 655 C C . GLN A 1 82 ? -1.506 8.096 -0.532 1.00 87.56 82 GLN A C 1
ATOM 657 O O . GLN A 1 82 ? -1.681 8.317 -1.726 1.00 87.56 82 GLN A O 1
ATOM 662 N N . ILE A 1 83 ? -1.877 6.954 0.052 1.00 88.69 83 ILE A N 1
ATOM 663 C CA . ILE A 1 83 ? -2.532 5.878 -0.693 1.00 88.69 83 ILE A CA 1
ATOM 664 C C . ILE A 1 83 ? -3.891 6.346 -1.206 1.00 88.69 83 ILE A C 1
ATOM 666 O O . ILE A 1 83 ? -4.236 6.065 -2.348 1.00 88.69 83 ILE A O 1
ATOM 670 N N . GLU A 1 84 ? -4.661 7.059 -0.388 1.00 88.25 84 GLU A N 1
ATOM 671 C CA . GLU A 1 84 ? -5.952 7.581 -0.823 1.00 88.25 84 GLU A CA 1
ATOM 672 C C . GLU A 1 84 ? -5.813 8.613 -1.935 1.00 88.25 84 GLU A C 1
ATOM 674 O O . GLU A 1 84 ? -6.502 8.502 -2.942 1.00 88.25 84 GLU A O 1
ATOM 679 N N . ALA A 1 85 ? -4.870 9.549 -1.813 1.00 86.62 85 ALA A N 1
ATOM 680 C CA . ALA A 1 85 ? -4.607 10.529 -2.860 1.00 86.62 85 ALA A CA 1
ATOM 681 C C . ALA A 1 85 ? -4.218 9.865 -4.192 1.00 86.62 85 ALA A C 1
ATOM 683 O O . ALA A 1 85 ? -4.675 10.294 -5.250 1.00 86.62 85 ALA A O 1
ATOM 684 N N . ASP A 1 86 ? -3.414 8.798 -4.143 1.00 87.38 86 ASP A N 1
ATOM 685 C CA . ASP A 1 86 ? -3.048 8.039 -5.339 1.00 87.38 86 ASP A CA 1
ATOM 686 C C . ASP A 1 86 ? -4.246 7.260 -5.915 1.00 87.38 86 ASP A C 1
ATOM 688 O O . ASP A 1 86 ? -4.388 7.188 -7.135 1.00 87.38 86 ASP A O 1
ATOM 692 N N . LEU A 1 87 ? -5.111 6.689 -5.066 1.00 86.88 87 LEU A N 1
ATOM 693 C CA . LEU A 1 87 ? -6.276 5.893 -5.479 1.00 86.88 87 LEU A CA 1
ATOM 694 C C . LEU A 1 87 ? -7.468 6.726 -5.970 1.00 86.88 87 LEU A C 1
ATOM 696 O O . LEU A 1 87 ? -8.217 6.252 -6.823 1.00 86.88 87 LEU A O 1
ATOM 700 N N . ASP A 1 88 ? -7.659 7.933 -5.442 1.00 85.88 88 ASP A N 1
ATOM 701 C CA . ASP A 1 88 ? -8.746 8.833 -5.843 1.00 85.88 88 ASP A CA 1
ATOM 702 C C . ASP A 1 88 ? -8.388 9.658 -7.097 1.00 85.88 88 ASP A C 1
ATOM 704 O O . ASP A 1 88 ? -9.250 10.316 -7.685 1.00 85.88 88 ASP A O 1
ATOM 708 N N . HIS A 1 89 ? -7.133 9.607 -7.559 1.00 82.69 89 HIS A N 1
ATOM 709 C CA . HIS A 1 89 ? -6.713 10.273 -8.789 1.00 82.69 89 HIS A CA 1
ATOM 710 C C . HIS A 1 89 ? -7.274 9.557 -10.041 1.00 82.69 89 HIS A C 1
ATOM 712 O O . HIS A 1 89 ? -7.248 8.328 -10.122 1.00 82.69 89 HIS A O 1
ATOM 718 N N . PRO A 1 90 ? -7.712 10.279 -11.093 1.00 80.44 90 PRO A N 1
ATOM 719 C CA . PRO A 1 90 ? -8.209 9.658 -12.330 1.00 80.44 90 PRO A CA 1
ATOM 720 C C . PRO A 1 90 ? -7.169 8.756 -13.022 1.00 80.44 90 PRO A C 1
ATOM 722 O O . PRO A 1 90 ? -7.516 7.760 -13.653 1.00 80.44 90 PRO A O 1
ATOM 725 N N . GLU A 1 91 ? -5.881 9.061 -12.856 1.00 85.94 91 GLU A N 1
ATOM 726 C CA . GLU A 1 91 ? -4.757 8.232 -13.317 1.00 85.94 91 GLU A CA 1
ATOM 727 C C . GLU A 1 91 ? -4.167 7.329 -12.215 1.00 85.94 91 GLU A C 1
ATOM 729 O O . GLU A 1 91 ? -2.963 7.070 -12.205 1.00 85.94 91 GLU A O 1
ATOM 734 N N . TRP A 1 92 ? -4.995 6.841 -11.283 1.00 81.38 92 TRP A N 1
ATOM 735 C CA . TRP A 1 92 ? -4.549 6.014 -10.150 1.00 81.38 92 TRP A CA 1
ATOM 736 C C . TRP A 1 92 ? -3.660 4.834 -10.566 1.00 81.38 92 TRP A C 1
ATOM 738 O O . TRP A 1 92 ? -2.696 4.518 -9.881 1.00 81.38 92 TRP A O 1
ATOM 748 N N . HIS A 1 93 ? -3.915 4.231 -11.729 1.00 79.62 93 HIS A N 1
ATOM 749 C CA . HIS A 1 93 ? -3.149 3.106 -12.273 1.00 79.62 93 HIS A CA 1
ATOM 750 C C . HIS A 1 93 ? -1.654 3.405 -12.511 1.00 79.62 93 HIS A C 1
ATOM 752 O O . HIS A 1 93 ? -0.862 2.471 -12.582 1.00 79.62 93 HIS A O 1
ATOM 758 N N . LYS A 1 94 ? -1.256 4.680 -12.643 1.00 81.38 94 LYS A N 1
ATOM 759 C CA . LYS A 1 94 ? 0.156 5.099 -12.769 1.00 81.38 94 LYS A CA 1
ATOM 760 C C . LYS A 1 94 ? 0.769 5.535 -11.439 1.00 81.38 94 LYS A C 1
ATOM 762 O O . LYS A 1 94 ? 1.984 5.478 -11.283 1.00 81.38 94 LYS A O 1
ATOM 767 N N . LEU A 1 95 ? -0.055 6.037 -10.520 1.00 82.75 95 LEU A N 1
ATOM 768 C CA . L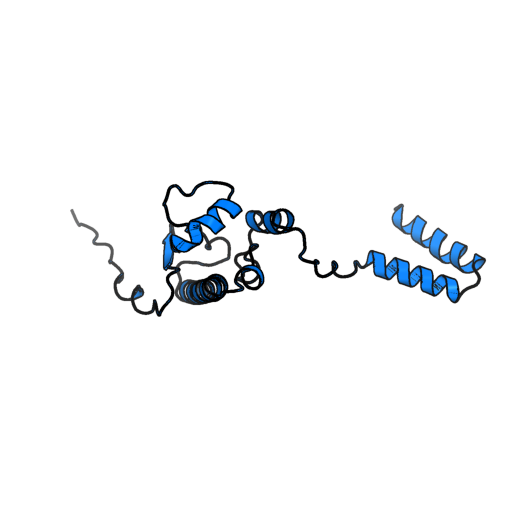EU A 1 95 ? 0.395 6.673 -9.279 1.00 82.75 95 LEU A CA 1
ATOM 769 C C . LEU A 1 95 ? 0.425 5.706 -8.097 1.00 82.75 95 LEU A C 1
ATOM 771 O O . LEU A 1 95 ? 1.325 5.794 -7.254 1.00 82.75 95 LEU A O 1
ATOM 775 N N . PHE A 1 96 ? -0.556 4.804 -8.045 1.00 86.19 96 PHE A N 1
ATOM 776 C CA . PHE A 1 96 ? -0.695 3.806 -7.002 1.00 86.19 96 PHE A CA 1
ATOM 777 C C . PHE A 1 96 ? 0.300 2.671 -7.224 1.00 86.19 96 PHE A C 1
ATOM 779 O O . PHE A 1 96 ? 0.224 1.920 -8.198 1.00 86.19 96 PHE A O 1
ATOM 786 N N . ASP A 1 97 ? 1.225 2.526 -6.280 1.00 83.81 97 ASP A N 1
ATOM 787 C CA . ASP A 1 97 ? 2.163 1.415 -6.288 1.00 83.81 97 ASP A CA 1
ATOM 788 C C . ASP A 1 97 ? 1.505 0.168 -5.694 1.00 83.81 97 ASP A C 1
ATOM 790 O O . ASP A 1 97 ? 1.356 0.028 -4.478 1.00 83.81 97 ASP A O 1
ATOM 794 N N . VAL A 1 98 ? 1.165 -0.771 -6.572 1.00 81.75 98 VAL A N 1
ATOM 795 C CA . VAL A 1 98 ? 0.563 -2.059 -6.222 1.00 81.75 98 VAL A CA 1
ATOM 796 C C . VAL A 1 98 ? 1.446 -2.885 -5.284 1.00 81.75 98 VAL A C 1
ATOM 798 O O . VAL A 1 98 ? 0.925 -3.629 -4.451 1.00 81.75 98 VAL A O 1
ATOM 801 N N . THR A 1 99 ? 2.774 -2.753 -5.369 1.00 79.69 99 THR A N 1
ATOM 802 C CA . THR A 1 99 ? 3.696 -3.466 -4.469 1.00 79.69 99 THR A CA 1
ATOM 803 C C . THR A 1 99 ? 3.671 -2.905 -3.052 1.00 79.69 99 THR A C 1
ATOM 805 O O . THR A 1 99 ? 4.085 -3.593 -2.113 1.00 79.69 99 THR A O 1
ATOM 808 N N . LEU A 1 100 ? 3.143 -1.684 -2.905 1.00 83.81 100 LEU A N 1
ATOM 809 C CA . LEU A 1 100 ? 3.135 -0.843 -1.716 1.00 83.81 100 LEU A CA 1
ATOM 810 C C . LEU A 1 100 ? 4.534 -0.462 -1.200 1.00 83.81 100 LEU A C 1
ATOM 812 O O . LEU A 1 100 ? 4.664 0.019 -0.068 1.00 83.81 100 LEU A O 1
ATOM 816 N N . ALA A 1 101 ? 5.582 -0.679 -2.001 1.00 82.19 101 ALA A N 1
ATOM 817 C CA . ALA A 1 101 ? 6.958 -0.343 -1.653 1.00 82.19 101 ALA A CA 1
ATOM 818 C C . ALA A 1 101 ? 7.147 1.175 -1.520 1.00 82.19 101 ALA A C 1
ATOM 820 O O . ALA A 1 101 ? 7.779 1.618 -0.561 1.00 82.19 101 ALA A O 1
ATOM 821 N N . LYS A 1 102 ? 6.498 1.964 -2.390 1.00 84.38 102 LYS A N 1
ATOM 822 C CA . LYS A 1 102 ? 6.426 3.437 -2.342 1.00 84.38 102 LYS A CA 1
ATOM 823 C C . LYS A 1 102 ? 6.029 3.962 -0.962 1.00 84.38 102 LYS A C 1
ATOM 825 O O . LYS A 1 102 ? 6.538 4.985 -0.520 1.00 84.38 102 LYS A O 1
ATOM 830 N N . TYR A 1 103 ? 5.147 3.247 -0.267 1.00 82.62 103 TYR A N 1
ATOM 831 C CA . TYR A 1 103 ? 4.621 3.651 1.038 1.00 82.62 103 TYR A CA 1
ATOM 832 C C . TYR A 1 103 ? 5.373 3.018 2.221 1.00 82.62 103 TYR A C 1
ATOM 834 O O . TYR A 1 103 ? 4.918 3.104 3.360 1.00 82.62 103 TYR A O 1
ATOM 842 N N . GLY A 1 104 ? 6.491 2.324 1.981 1.00 76.94 104 GLY A N 1
ATOM 843 C CA . GLY A 1 104 ? 7.272 1.663 3.032 1.00 76.94 104 GLY A CA 1
ATOM 844 C C . GLY A 1 104 ? 6.579 0.456 3.680 1.00 76.94 104 GLY A C 1
ATOM 845 O O . GLY A 1 104 ? 7.039 -0.036 4.710 1.00 76.94 104 GLY A O 1
ATOM 846 N N . ILE A 1 105 ? 5.486 -0.038 3.086 1.00 81.56 105 ILE A N 1
ATOM 847 C CA . ILE A 1 105 ? 4.729 -1.217 3.544 1.00 81.56 105 ILE A CA 1
ATOM 848 C C . ILE A 1 105 ? 4.721 -2.323 2.479 1.00 81.56 105 ILE A C 1
ATOM 850 O O . ILE A 1 105 ? 3.787 -3.126 2.386 1.00 81.56 105 ILE A O 1
ATOM 854 N N . GLY A 1 106 ? 5.784 -2.374 1.671 1.00 73.38 106 GLY A N 1
ATOM 855 C CA . GLY A 1 106 ? 5.942 -3.341 0.592 1.00 73.38 106 GLY A CA 1
ATOM 856 C C . GLY A 1 106 ? 5.937 -4.775 1.110 1.00 73.38 106 GLY A C 1
ATOM 857 O O . GLY A 1 106 ? 6.558 -5.090 2.123 1.00 73.38 106 GLY A O 1
ATOM 858 N N . SER A 1 107 ? 5.192 -5.682 0.480 1.00 67.19 107 SER A N 1
ATOM 859 C CA . SER A 1 107 ? 5.117 -7.078 0.936 1.00 67.19 107 SER A CA 1
ATOM 860 C C . SER A 1 107 ? 5.528 -8.045 -0.155 1.00 67.19 107 SER A C 1
ATOM 862 O O . SER A 1 107 ? 5.134 -7.864 -1.300 1.00 67.19 107 SER A O 1
ATOM 864 N N . ALA A 1 108 ? 6.209 -9.137 0.208 1.00 65.75 108 ALA A N 1
ATOM 865 C CA . ALA A 1 108 ? 6.539 -10.210 -0.732 1.00 65.75 108 ALA A CA 1
ATOM 866 C C . ALA A 1 108 ? 5.303 -10.776 -1.466 1.00 65.75 108 ALA A C 1
ATOM 868 O O . ALA A 1 108 ? 5.429 -11.295 -2.569 1.00 65.75 108 ALA A O 1
ATOM 869 N N . LYS A 1 109 ? 4.099 -10.652 -0.881 1.00 69.62 109 LYS A N 1
ATOM 870 C CA . LYS A 1 109 ? 2.834 -11.027 -1.531 1.00 69.62 109 LYS A CA 1
ATOM 871 C C . LYS A 1 109 ? 2.496 -10.102 -2.704 1.00 69.62 109 LYS A C 1
ATOM 873 O O . LYS A 1 109 ? 2.061 -10.585 -3.738 1.00 69.62 109 LYS A O 1
ATOM 878 N N . TYR A 1 110 ? 2.684 -8.795 -2.530 1.00 70.19 110 TYR A N 1
ATOM 879 C CA . TYR A 1 110 ? 2.336 -7.792 -3.539 1.00 70.19 110 TYR A CA 1
ATOM 880 C C . TYR A 1 110 ? 3.495 -7.510 -4.504 1.00 70.19 110 TYR A C 1
ATOM 882 O O . TYR A 1 110 ? 3.251 -7.150 -5.646 1.00 70.19 110 TYR A O 1
ATOM 890 N N . ALA A 1 111 ? 4.743 -7.773 -4.100 1.00 62.06 111 ALA A N 1
ATOM 891 C CA . ALA A 1 111 ? 5.907 -7.738 -4.986 1.00 62.06 111 ALA A CA 1
ATOM 892 C C . ALA A 1 111 ? 5.767 -8.741 -6.144 1.00 62.06 111 ALA A C 1
ATOM 894 O O . ALA A 1 111 ? 5.963 -8.382 -7.295 1.00 62.06 111 ALA A O 1
ATOM 895 N N . LYS A 1 112 ? 5.302 -9.966 -5.859 1.00 59.72 112 LYS A N 1
ATOM 896 C CA . LYS A 1 112 ? 5.018 -10.985 -6.888 1.00 59.72 112 LYS A CA 1
ATOM 897 C C . LYS A 1 112 ? 3.854 -10.619 -7.815 1.00 59.72 112 LYS A C 1
ATOM 899 O O . LYS A 1 112 ? 3.709 -11.216 -8.871 1.00 59.72 112 LYS A O 1
ATOM 904 N N . MET A 1 113 ? 3.003 -9.675 -7.410 1.00 56.09 113 MET A N 1
ATOM 905 C CA . MET A 1 113 ? 1.869 -9.221 -8.217 1.00 56.09 113 MET A CA 1
ATOM 906 C C . MET A 1 113 ? 2.269 -8.121 -9.202 1.00 56.09 113 MET A C 1
ATOM 908 O O . MET A 1 113 ? 1.581 -7.978 -10.203 1.00 56.09 113 MET A O 1
ATOM 912 N N . ALA A 1 114 ? 3.382 -7.404 -8.991 1.00 52.56 114 ALA A N 1
ATOM 913 C CA . ALA A 1 114 ? 3.939 -6.526 -10.027 1.00 52.56 114 ALA A CA 1
ATOM 914 C C . ALA A 1 114 ? 4.366 -7.311 -11.276 1.00 52.56 114 ALA A C 1
ATOM 916 O O . ALA A 1 114 ? 4.235 -6.803 -12.386 1.00 52.56 114 ALA A O 1
ATOM 917 N N . ASP A 1 115 ? 4.778 -8.570 -11.107 1.00 49.81 115 ASP A N 1
ATOM 918 C CA . ASP A 1 115 ? 5.076 -9.465 -12.228 1.00 49.81 115 ASP A CA 1
ATOM 919 C C . ASP A 1 115 ? 3.815 -9.987 -12.935 1.00 49.81 115 ASP A C 1
ATOM 921 O O . ASP A 1 115 ? 3.849 -10.258 -14.131 1.00 49.81 115 ASP A O 1
ATOM 925 N N . VAL A 1 116 ? 2.689 -10.107 -12.220 1.00 47.66 116 VAL A N 1
ATOM 926 C CA . VAL A 1 116 ? 1.437 -10.689 -12.746 1.00 47.66 116 VAL A CA 1
ATOM 927 C C . VAL A 1 116 ? 0.486 -9.627 -13.309 1.00 47.66 116 VAL A C 1
ATOM 929 O O . VAL A 1 116 ? -0.206 -9.880 -14.290 1.00 47.66 116 VAL A O 1
ATOM 932 N N . LEU A 1 117 ? 0.469 -8.419 -12.738 1.00 48.44 117 LEU A N 1
ATOM 933 C CA . LEU A 1 117 ? -0.282 -7.260 -13.239 1.00 48.44 117 LEU A CA 1
ATOM 934 C C . LEU A 1 117 ? 0.477 -6.473 -14.308 1.00 48.44 117 LEU A C 1
ATOM 936 O O . LEU A 1 117 ? 0.152 -5.312 -14.559 1.00 48.44 117 LEU A O 1
ATOM 940 N N . GLN A 1 118 ? 1.445 -7.103 -14.976 1.00 47.19 118 GLN A N 1
ATOM 941 C CA . GLN A 1 118 ? 1.974 -6.619 -16.244 1.00 47.19 118 GLN A CA 1
ATOM 942 C C . GLN A 1 118 ? 0.826 -6.565 -17.263 1.00 47.19 118 GLN A C 1
ATOM 944 O O . GLN A 1 118 ? 0.596 -7.484 -18.047 1.00 47.19 118 GLN A O 1
ATOM 949 N N . MET A 1 119 ? 0.057 -5.475 -17.221 1.00 42.19 119 MET A N 1
ATOM 950 C CA . MET A 1 119 ? -0.868 -5.104 -18.274 1.00 42.19 119 MET A CA 1
ATOM 951 C C . MET A 1 119 ? -0.061 -5.060 -19.576 1.00 42.19 119 MET A C 1
ATOM 953 O O . MET A 1 119 ? 1.024 -4.465 -19.592 1.00 42.19 119 MET A O 1
ATOM 957 N N . PRO A 1 120 ? -0.555 -5.668 -20.668 1.00 35.31 120 PRO A N 1
ATOM 958 C CA . PRO A 1 120 ? 0.148 -5.656 -21.940 1.00 35.31 120 PRO A CA 1
ATOM 959 C C . PRO A 1 120 ? 0.254 -4.201 -22.414 1.00 35.31 120 PRO A C 1
ATOM 961 O O . PRO A 1 120 ? -0.730 -3.621 -22.864 1.00 35.31 120 PRO A O 1
ATOM 964 N N . GLY A 1 121 ? 1.430 -3.582 -22.262 1.00 44.00 121 GLY A N 1
ATOM 965 C CA . GLY A 1 121 ? 1.701 -2.238 -22.784 1.00 44.00 121 GLY A CA 1
ATOM 966 C C . GLY A 1 121 ? 2.493 -1.281 -21.889 1.00 44.00 121 GLY A C 1
ATOM 967 O O . GLY A 1 121 ? 2.954 -0.259 -22.396 1.00 44.00 121 GLY A O 1
ATOM 968 N N . VAL A 1 122 ? 2.716 -1.574 -20.603 1.00 42.12 122 VAL A N 1
ATOM 969 C CA . VAL A 1 122 ? 3.585 -0.722 -19.769 1.00 42.12 122 VAL A CA 1
ATOM 970 C C . VAL A 1 122 ? 5.034 -1.159 -19.969 1.00 42.12 122 VAL A C 1
ATOM 972 O O . VAL A 1 122 ? 5.473 -2.171 -19.429 1.00 42.12 122 VAL A O 1
ATOM 975 N N . LYS A 1 123 ? 5.776 -0.408 -20.794 1.00 43.41 123 LYS A N 1
ATOM 976 C CA . LYS A 1 123 ? 7.231 -0.554 -20.928 1.00 43.41 123 LYS A CA 1
ATOM 977 C C . LYS A 1 123 ? 7.845 -0.437 -19.535 1.00 43.41 123 LYS A C 1
ATOM 979 O O . LYS A 1 123 ? 7.788 0.635 -18.937 1.00 43.41 123 LYS A O 1
ATOM 984 N N . GLN A 1 124 ? 8.413 -1.529 -19.030 1.00 49.88 124 GLN A N 1
ATOM 985 C CA . GLN A 1 124 ? 9.235 -1.466 -17.830 1.00 49.88 124 GLN A CA 1
ATOM 986 C C . GLN A 1 124 ? 10.354 -0.433 -18.052 1.00 49.88 124 GLN A C 1
ATOM 988 O O . GLN A 1 124 ? 10.907 -0.387 -19.161 1.00 49.88 124 GLN A O 1
ATOM 993 N N . PRO A 1 125 ? 10.727 0.388 -17.053 1.00 50.31 125 PRO A N 1
ATOM 994 C CA . PRO A 1 125 ? 12.072 0.933 -17.059 1.00 50.31 125 PRO A CA 1
ATOM 995 C C . PRO A 1 125 ? 13.008 -0.276 -17.066 1.00 50.31 125 PRO A C 1
ATOM 997 O O . PRO A 1 125 ? 12.908 -1.156 -16.212 1.00 50.31 125 PRO A O 1
ATOM 1000 N N . LYS A 1 126 ? 13.816 -0.359 -18.124 1.00 51.62 126 LYS A N 1
ATOM 1001 C CA . LYS A 1 126 ? 14.820 -1.401 -18.352 1.00 51.62 126 LYS A CA 1
ATOM 1002 C C . LYS A 1 126 ? 15.535 -1.678 -17.016 1.00 51.62 126 LYS A C 1
ATOM 1004 O O . LYS A 1 126 ? 15.887 -0.693 -16.362 1.00 51.62 126 LYS A O 1
ATOM 1009 N N . PRO A 1 127 ? 15.690 -2.946 -16.585 1.00 55.97 127 PRO A N 1
ATOM 1010 C CA . PRO A 1 127 ? 16.387 -3.250 -15.340 1.00 55.97 127 PRO A CA 1
ATOM 1011 C C . PRO A 1 127 ? 17.723 -2.509 -15.341 1.00 55.97 127 PRO A C 1
ATOM 1013 O O . PRO A 1 127 ? 18.385 -2.449 -16.380 1.00 55.97 127 PRO A O 1
ATOM 1016 N N . GLU A 1 128 ? 18.047 -1.866 -14.218 1.00 58.56 128 GLU A N 1
ATOM 1017 C CA . GLU A 1 128 ? 19.320 -1.174 -14.027 1.00 58.56 128 GLU A CA 1
ATOM 1018 C C . GLU A 1 128 ? 20.435 -2.103 -14.502 1.00 58.56 128 GLU A C 1
ATOM 1020 O O . GLU A 1 128 ? 20.528 -3.234 -14.021 1.00 58.56 128 GLU A O 1
ATOM 1025 N N . THR A 1 129 ? 21.196 -1.647 -15.503 1.00 56.06 129 THR A N 1
ATOM 1026 C CA . THR A 1 129 ? 22.244 -2.415 -16.176 1.00 56.06 129 THR A CA 1
ATOM 1027 C C . THR A 1 129 ? 23.037 -3.193 -15.141 1.00 56.06 129 THR A C 1
ATOM 1029 O O . THR A 1 129 ? 23.647 -2.611 -14.239 1.00 56.06 129 THR A O 1
ATOM 1032 N N . THR A 1 130 ? 22.978 -4.517 -15.227 1.00 60.59 130 THR A N 1
ATOM 1033 C CA . THR A 1 130 ? 23.650 -5.352 -14.237 1.00 60.59 130 THR A CA 1
ATOM 1034 C C . THR A 1 130 ? 25.159 -5.190 -14.393 1.00 60.59 130 THR A C 1
ATOM 1036 O O . THR A 1 130 ? 25.669 -4.973 -15.491 1.00 60.59 130 THR A O 1
ATOM 1039 N N . VAL A 1 131 ? 25.909 -5.294 -13.292 1.00 59.84 131 VAL A N 1
ATOM 1040 C CA . VAL A 1 131 ? 27.381 -5.161 -13.314 1.00 59.84 131 VAL A CA 1
ATOM 1041 C C . VAL A 1 131 ? 28.025 -6.133 -14.319 1.00 59.84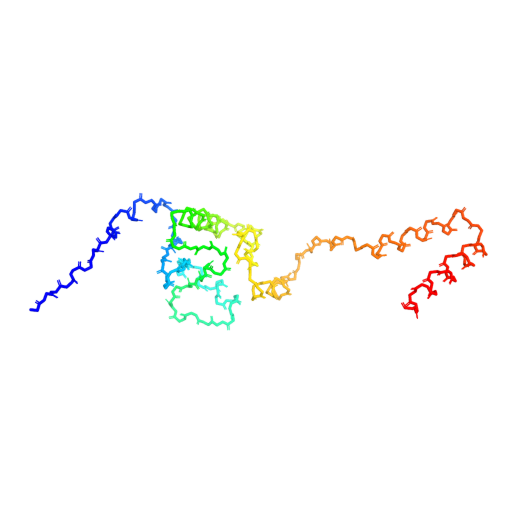 131 VAL A C 1
ATOM 1043 O O . VAL A 1 131 ? 29.061 -5.812 -14.893 1.00 59.84 131 VAL A O 1
ATOM 1046 N N . GLY A 1 132 ? 27.387 -7.280 -14.580 1.00 66.19 132 GLY A N 1
ATOM 1047 C CA . GLY A 1 132 ? 27.798 -8.225 -15.621 1.00 66.19 132 GLY A CA 1
ATOM 1048 C C . GLY A 1 132 ? 27.706 -7.662 -17.043 1.00 66.19 132 GLY A C 1
ATOM 1049 O O . GLY A 1 132 ? 28.658 -7.802 -17.799 1.00 66.19 132 GLY A O 1
ATOM 1050 N N . GLU A 1 133 ? 26.630 -6.952 -17.390 1.00 64.06 133 GLU A N 1
ATOM 1051 C CA . GLU A 1 133 ? 26.476 -6.330 -18.717 1.00 64.06 133 GLU A CA 1
ATOM 1052 C C . GLU A 1 133 ? 27.489 -5.191 -18.925 1.00 64.06 133 GLU A C 1
ATOM 1054 O O . GLU A 1 133 ? 28.093 -5.081 -19.987 1.00 64.06 133 GLU A O 1
ATOM 1059 N N . LEU A 1 134 ? 27.764 -4.393 -17.883 1.00 71.75 134 LEU A N 1
ATOM 1060 C CA . LEU A 1 134 ? 28.827 -3.374 -17.930 1.00 71.75 134 LEU A CA 1
ATOM 1061 C C . LEU A 1 134 ? 30.225 -3.989 -18.096 1.00 71.75 134 LEU A C 1
ATOM 1063 O O . LEU A 1 134 ? 31.111 -3.372 -18.689 1.00 71.75 134 LEU A O 1
ATOM 1067 N N . TRP A 1 135 ? 30.439 -5.189 -17.554 1.00 71.06 135 TRP A N 1
ATOM 1068 C CA . TRP A 1 135 ? 31.697 -5.918 -17.692 1.00 71.06 135 TRP A CA 1
ATOM 1069 C C . TRP A 1 135 ? 31.888 -6.463 -19.110 1.00 71.06 135 TRP A C 1
ATOM 1071 O O . TRP A 1 135 ? 32.985 -6.367 -19.658 1.00 71.06 135 TRP A O 1
ATOM 1081 N N . GLU A 1 136 ? 30.825 -6.974 -19.729 1.00 71.94 136 GLU A N 1
ATOM 1082 C CA . GLU A 1 136 ? 30.845 -7.423 -21.124 1.00 71.94 136 GLU A CA 1
ATOM 1083 C C . GLU A 1 136 ? 31.105 -6.259 -22.090 1.00 71.94 136 GLU A C 1
ATOM 1085 O O . GLU A 1 136 ? 31.985 -6.368 -22.946 1.00 71.94 136 GLU A O 1
ATOM 1090 N N . ASP A 1 137 ? 30.454 -5.109 -21.887 1.00 71.19 137 ASP A N 1
ATOM 1091 C CA . ASP A 1 137 ? 30.713 -3.889 -22.667 1.00 71.19 137 ASP A CA 1
ATOM 1092 C C . ASP A 1 137 ? 32.162 -3.391 -22.497 1.00 71.19 137 ASP A C 1
ATOM 1094 O O . ASP A 1 137 ? 32.798 -2.942 -23.456 1.00 71.19 137 ASP A O 1
ATOM 1098 N N . TYR A 1 138 ? 32.722 -3.499 -21.286 1.00 71.06 138 TYR A N 1
ATOM 1099 C CA . TYR A 1 138 ? 34.123 -3.160 -21.021 1.00 71.06 138 TYR A CA 1
ATOM 1100 C C . TYR A 1 138 ? 35.101 -4.100 -21.742 1.00 71.06 138 TYR A C 1
ATOM 1102 O O . TYR A 1 138 ? 36.099 -3.631 -22.300 1.00 71.06 138 TYR A O 1
ATOM 1110 N N . LEU A 1 139 ? 34.827 -5.408 -21.757 1.00 70.19 139 LEU A N 1
ATOM 1111 C CA . LEU A 1 139 ? 35.637 -6.388 -22.485 1.00 70.19 139 LEU A CA 1
ATOM 1112 C C . LEU A 1 139 ? 35.587 -6.134 -23.995 1.00 70.19 139 LEU A C 1
ATOM 1114 O O . LEU A 1 139 ? 36.640 -6.093 -24.632 1.00 70.19 139 LEU A O 1
ATOM 1118 N N . LEU A 1 140 ? 34.399 -5.860 -24.542 1.00 72.94 140 LEU A N 1
ATOM 1119 C CA . LEU A 1 140 ? 34.219 -5.541 -25.959 1.00 72.94 140 LEU A CA 1
ATOM 1120 C C . LEU A 1 140 ? 34.972 -4.258 -26.346 1.00 72.94 140 LEU A C 1
ATOM 1122 O O . LEU A 1 140 ? 35.645 -4.200 -27.373 1.00 72.94 140 LEU A O 1
ATOM 1126 N N . TRP A 1 141 ? 34.918 -3.225 -25.497 1.00 72.56 141 TRP A N 1
ATOM 1127 C CA . TRP A 1 141 ? 35.691 -2.001 -25.709 1.00 72.56 141 TRP A CA 1
ATOM 1128 C C . TRP A 1 141 ? 37.201 -2.264 -25.675 1.00 72.56 141 TRP A C 1
ATOM 1130 O O . TRP A 1 141 ? 37.932 -1.749 -26.524 1.00 72.56 141 TRP A O 1
ATOM 1140 N N . LYS A 1 142 ? 37.687 -3.085 -24.737 1.00 63.72 142 LYS A N 1
ATOM 1141 C CA . LYS A 1 142 ? 39.113 -3.425 -24.632 1.00 63.72 142 LYS A CA 1
ATOM 1142 C C . LYS A 1 142 ? 39.638 -4.219 -25.824 1.00 63.72 142 LYS A C 1
ATOM 1144 O O . LYS A 1 142 ? 40.773 -3.971 -26.226 1.00 63.72 142 LYS A O 1
ATOM 1149 N N . GLU A 1 143 ? 38.824 -5.086 -26.417 1.00 62.03 143 GLU A N 1
ATOM 1150 C CA . GLU A 1 143 ? 39.170 -5.827 -27.634 1.00 62.03 143 GLU A CA 1
ATOM 1151 C C . GLU A 1 143 ? 39.468 -4.887 -28.819 1.00 62.03 143 GLU A C 1
ATOM 1153 O O . GLU A 1 143 ? 40.365 -5.149 -29.612 1.00 62.03 143 GLU A O 1
ATOM 1158 N N . THR A 1 144 ? 38.810 -3.722 -28.896 1.00 62.97 144 THR A N 1
ATOM 1159 C CA . THR A 1 144 ? 39.086 -2.723 -29.952 1.00 62.97 144 THR A CA 1
ATOM 1160 C C . THR A 1 144 ? 40.392 -1.941 -29.767 1.00 62.97 144 THR A C 1
ATOM 1162 O O . THR A 1 144 ? 40.836 -1.262 -30.692 1.00 62.97 144 THR A O 1
ATOM 1165 N N . GLN A 1 145 ? 40.991 -1.985 -28.574 1.00 58.72 145 GLN A N 1
ATOM 1166 C CA . GLN A 1 145 ? 42.170 -1.191 -28.203 1.00 58.72 145 GLN A CA 1
ATOM 1167 C C . GLN A 1 145 ? 43.464 -2.018 -28.151 1.00 58.72 145 GLN A C 1
ATOM 1169 O O . GLN A 1 145 ? 44.540 -1.453 -27.961 1.00 58.72 145 GLN A O 1
ATOM 1174 N N . VAL A 1 146 ? 43.375 -3.344 -28.275 1.00 60.00 146 VAL A N 1
ATOM 1175 C CA . VAL A 1 146 ? 44.487 -4.281 -28.067 1.00 60.00 146 VAL A CA 1
ATOM 1176 C C . VAL A 1 146 ? 44.505 -5.297 -29.210 1.00 60.00 146 VAL A C 1
ATOM 1178 O O . VAL A 1 146 ? 43.449 -5.702 -29.682 1.00 60.00 146 VAL A O 1
ATOM 1181 N N . GLU A 1 147 ? 45.687 -5.729 -29.669 1.00 58.19 147 GLU A N 1
ATOM 1182 C CA . GLU A 1 147 ? 45.757 -6.804 -30.668 1.00 58.19 147 GLU A CA 1
ATOM 1183 C C . GLU A 1 147 ? 45.044 -8.074 -30.147 1.00 58.19 147 GLU A C 1
ATOM 1185 O O . GLU A 1 147 ? 45.278 -8.471 -28.997 1.00 58.19 147 GLU A O 1
ATOM 1190 N N . PRO A 1 148 ? 44.200 -8.739 -30.966 1.00 59.41 148 PRO A N 1
ATOM 1191 C CA . PRO A 1 148 ? 43.295 -9.807 -30.516 1.00 59.41 148 PRO A CA 1
ATOM 1192 C C . PRO A 1 148 ? 43.990 -10.958 -29.778 1.00 59.41 148 PRO A C 1
ATOM 1194 O O . PRO A 1 148 ? 43.441 -11.550 -28.850 1.00 59.41 148 PRO A O 1
ATOM 1197 N N . THR A 1 149 ? 45.233 -11.248 -30.158 1.00 60.00 149 THR A N 1
ATOM 1198 C CA . THR A 1 149 ? 46.076 -12.292 -29.563 1.00 60.00 149 THR A CA 1
ATOM 1199 C C . THR A 1 149 ? 46.461 -11.980 -28.116 1.00 60.00 149 THR A C 1
ATOM 1201 O O . THR A 1 149 ? 46.471 -12.871 -27.273 1.00 60.00 149 THR A O 1
ATOM 1204 N N . THR A 1 150 ? 46.701 -10.708 -27.790 1.00 60.41 150 THR A N 1
ATOM 1205 C CA . THR A 1 150 ? 47.086 -10.277 -26.435 1.00 60.41 150 THR A CA 1
ATOM 1206 C C . THR A 1 150 ? 45.871 -10.186 -25.507 1.00 60.41 150 THR A C 1
ATOM 1208 O O . THR A 1 150 ? 45.974 -10.461 -24.307 1.00 60.41 150 THR A O 1
ATOM 1211 N N . PHE A 1 151 ? 44.703 -9.836 -26.057 1.00 59.56 151 PHE A N 1
ATOM 1212 C CA . PHE A 1 151 ? 43.440 -9.795 -25.320 1.00 59.56 151 PHE A CA 1
ATOM 1213 C C . PHE A 1 151 ? 43.000 -11.195 -24.861 1.00 59.56 151 PHE A C 1
ATOM 1215 O O . PHE A 1 151 ? 42.708 -11.388 -23.678 1.00 59.56 151 PHE A O 1
ATOM 1222 N N . HIS A 1 152 ? 43.042 -12.179 -25.765 1.00 60.97 152 HIS A N 1
ATOM 1223 C CA . HIS A 1 152 ? 42.672 -13.566 -25.478 1.00 60.97 152 HIS A CA 1
ATOM 1224 C C . HIS A 1 152 ? 43.582 -14.204 -24.410 1.00 60.97 152 HIS A C 1
ATOM 1226 O O . HIS A 1 152 ? 43.091 -14.752 -23.420 1.00 60.97 152 HIS A O 1
ATOM 1232 N N . ASP A 1 153 ? 44.906 -14.069 -24.547 1.00 62.72 153 ASP A N 1
ATOM 1233 C CA . ASP A 1 153 ? 45.862 -14.688 -23.618 1.00 62.72 153 ASP A CA 1
ATOM 1234 C C . ASP A 1 153 ? 45.770 -14.109 -22.202 1.00 62.72 153 ASP A C 1
ATOM 1236 O O . ASP A 1 153 ? 45.819 -14.855 -21.220 1.00 62.72 153 ASP A O 1
ATOM 1240 N N . THR A 1 154 ? 45.575 -12.793 -22.086 1.00 62.38 154 THR A N 1
ATOM 1241 C CA . THR A 1 154 ? 45.603 -12.101 -20.791 1.00 62.38 154 THR A CA 1
ATOM 1242 C C . THR A 1 154 ? 44.262 -1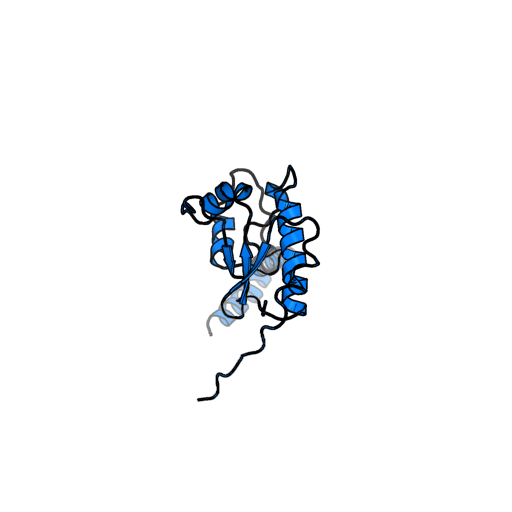2.162 -20.069 1.00 62.38 154 THR A C 1
ATOM 1244 O O . THR A 1 154 ? 44.222 -12.455 -18.877 1.00 62.38 154 THR A O 1
ATOM 1247 N N . TYR A 1 155 ? 43.152 -11.877 -20.754 1.00 60.22 155 TYR A N 1
ATOM 1248 C CA . TYR A 1 155 ? 41.861 -11.705 -20.084 1.00 60.22 155 TYR A CA 1
ATOM 1249 C C . TYR A 1 155 ? 41.055 -12.998 -20.019 1.00 60.22 155 TYR A C 1
ATOM 1251 O O . TYR A 1 155 ? 40.441 -13.278 -18.991 1.00 60.22 155 TYR A O 1
ATOM 1259 N N . GLN A 1 156 ? 41.093 -13.825 -21.063 1.00 61.75 156 GLN A N 1
ATOM 1260 C CA . GLN A 1 156 ? 40.322 -15.063 -21.076 1.00 61.75 156 GLN A CA 1
ATOM 1261 C C . GLN A 1 156 ? 41.002 -16.134 -20.217 1.00 61.75 156 GLN A C 1
ATOM 1263 O O . GLN A 1 156 ? 40.358 -16.746 -19.371 1.00 61.75 156 GLN A O 1
ATOM 1268 N N . THR A 1 157 ? 42.318 -16.312 -20.326 1.00 59.66 157 THR A N 1
ATOM 1269 C CA . THR A 1 157 ? 43.022 -17.356 -19.562 1.00 59.66 157 THR A CA 1
ATOM 1270 C C . THR A 1 157 ? 43.155 -17.017 -18.073 1.00 59.66 157 THR A C 1
ATOM 1272 O O . THR A 1 157 ? 42.926 -17.881 -17.225 1.00 59.66 157 THR A O 1
ATOM 1275 N N . ALA A 1 158 ? 43.486 -15.766 -17.724 1.00 58.66 158 ALA A N 1
ATOM 1276 C CA . ALA A 1 158 ? 43.714 -15.392 -16.326 1.00 58.66 158 ALA A CA 1
ATOM 1277 C C . ALA A 1 158 ? 42.419 -15.381 -15.500 1.00 58.66 158 ALA A C 1
ATOM 1279 O O . ALA A 1 158 ? 42.401 -15.900 -14.386 1.00 58.66 158 ALA A O 1
ATOM 1280 N N . PHE A 1 159 ? 41.317 -14.851 -16.042 1.00 55.53 159 PHE A N 1
ATOM 1281 C CA . PHE A 1 159 ? 40.070 -14.717 -15.283 1.00 55.53 159 PHE A CA 1
ATOM 1282 C C . PHE A 1 159 ? 39.200 -15.979 -15.294 1.00 55.53 159 PHE A C 1
ATOM 1284 O O . PHE A 1 159 ? 38.476 -16.208 -14.328 1.00 55.53 159 PHE A O 1
ATOM 1291 N N . THR A 1 160 ? 39.318 -16.857 -16.299 1.00 55.38 160 THR A N 1
ATOM 1292 C CA . THR A 1 160 ? 38.623 -18.161 -16.272 1.00 55.38 160 THR A CA 1
ATOM 1293 C C . THR A 1 160 ? 39.218 -19.103 -15.217 1.00 55.38 160 THR A C 1
ATOM 1295 O O . THR A 1 160 ? 38.505 -19.945 -14.673 1.00 55.38 160 THR A O 1
ATOM 1298 N N . ASN A 1 161 ? 40.504 -18.946 -14.881 1.00 52.75 161 ASN A N 1
ATOM 1299 C CA . ASN A 1 161 ? 41.158 -19.730 -13.830 1.00 52.75 161 ASN A CA 1
ATOM 1300 C C . ASN A 1 161 ? 40.847 -19.220 -12.412 1.00 52.75 161 ASN A C 1
ATOM 1302 O O . ASN A 1 161 ? 40.823 -20.021 -11.490 1.00 52.75 161 ASN A O 1
ATOM 1306 N N . ILE A 1 162 ? 40.531 -17.931 -12.238 1.00 52.66 162 ILE A N 1
ATOM 1307 C CA . ILE A 1 162 ? 40.133 -17.357 -10.936 1.00 52.66 162 ILE A CA 1
ATOM 1308 C C . ILE A 1 162 ? 38.726 -17.816 -10.507 1.00 52.66 162 ILE A C 1
ATOM 1310 O O . ILE A 1 162 ? 38.418 -17.830 -9.324 1.00 52.66 162 ILE A O 1
ATOM 1314 N N . ILE A 1 163 ? 37.869 -18.221 -11.451 1.00 50.41 163 ILE A N 1
ATOM 1315 C CA . ILE A 1 163 ? 36.494 -18.688 -11.176 1.00 50.41 163 ILE A CA 1
ATOM 1316 C C . ILE A 1 163 ? 36.453 -20.201 -10.855 1.00 50.41 163 ILE A C 1
ATOM 1318 O O . ILE A 1 163 ? 35.405 -20.734 -10.493 1.00 50.41 163 ILE A O 1
ATOM 1322 N N . LYS A 1 164 ? 37.579 -20.917 -10.997 1.00 46.97 164 LYS A N 1
ATOM 1323 C CA . LYS A 1 164 ? 37.667 -22.373 -10.788 1.00 46.97 164 LYS A CA 1
ATOM 1324 C C . LYS A 1 164 ? 38.243 -22.809 -9.434 1.00 46.97 164 LYS A C 1
ATOM 1326 O O . LYS A 1 164 ? 38.293 -24.019 -9.220 1.00 46.97 164 LYS A O 1
ATOM 1331 N N . ASP A 1 165 ? 38.605 -21.877 -8.552 1.00 39.28 165 ASP A N 1
ATOM 1332 C CA . ASP A 1 165 ? 38.973 -22.146 -7.148 1.00 39.28 165 ASP A CA 1
ATOM 1333 C C . ASP A 1 165 ? 37.880 -21.678 -6.173 1.00 39.28 165 ASP A C 1
ATOM 1335 O O . ASP A 1 165 ? 37.370 -20.544 -6.343 1.00 39.28 165 ASP A O 1
#